Protein AF-A0A4Y2BKJ3-F1 (afdb_monomer_lite)

Radius of gyration: 18.7 Å; chains: 1; bounding box: 47×31×32 Å

Foldseek 3Di:
DDWDWDWDDDPDPTDIDIDDDDDDPDDDLDDDDPDDDDDNVLVLAQVVSSLVSQCPDPVCVVPDSVVSVVVSVVCVVPPPCNVVSHPND

Secondary structure (DSSP, 8-state):
--PEEEE--SSSSP-EEEES--------SSPPTTPPP-GGGGGSS-HHHHHHHHHTSGGGTTS-HHHHHHHHHHHHHH-HHHHHHTT--

pLDDT: mean 78.95, std 11.19, range [49.19, 94.69]

Structure (mmCIF, N/CA/C/O backbone):
data_AF-A0A4Y2BKJ3-F1
#
_entry.id   AF-A0A4Y2BKJ3-F1
#
loop_
_atom_site.group_PDB
_atom_site.id
_atom_site.type_symbol
_atom_site.label_atom_id
_atom_site.label_alt_id
_atom_site.label_comp_id
_atom_site.label_asym_id
_atom_site.label_entity_id
_atom_site.label_seq_id
_atom_site.pdbx_PDB_ins_code
_atom_site.Cartn_x
_atom_site.Cartn_y
_atom_site.Cartn_z
_atom_site.occupancy
_atom_site.B_iso_or_equiv
_atom_site.auth_seq_id
_atom_site.auth_comp_id
_atom_site.auth_asym_id
_atom_site.auth_atom_id
_atom_site.pdbx_PDB_model_num
ATOM 1 N N . MET A 1 1 ? 30.540 -5.161 17.308 1.00 51.84 1 MET A N 1
ATOM 2 C CA . MET A 1 1 ? 30.927 -5.368 15.894 1.00 51.84 1 MET A CA 1
ATOM 3 C C . MET A 1 1 ? 30.003 -4.536 15.026 1.00 51.84 1 MET A C 1
ATOM 5 O O . MET A 1 1 ? 28.808 -4.559 15.281 1.00 51.84 1 MET A O 1
ATOM 9 N N . GLY A 1 2 ? 30.531 -3.764 14.078 1.00 60.25 2 GLY A N 1
ATOM 10 C CA . GLY A 1 2 ? 29.727 -2.878 13.238 1.00 60.25 2 GLY A CA 1
ATOM 11 C C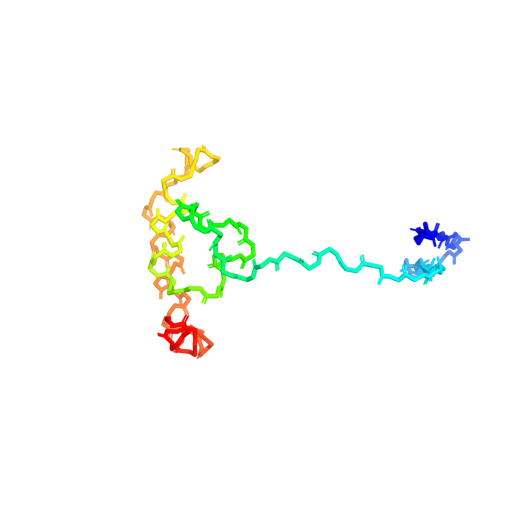 . GLY A 1 2 ? 30.433 -2.568 11.926 1.00 60.25 2 GLY A C 1
ATOM 12 O O . GLY A 1 2 ? 31.663 -2.580 11.860 1.00 60.25 2 GLY A O 1
ATOM 13 N N . ALA A 1 3 ? 29.638 -2.340 10.888 1.00 69.88 3 ALA A N 1
ATOM 14 C CA . ALA A 1 3 ? 30.121 -2.020 9.561 1.00 69.88 3 ALA A CA 1
ATOM 15 C C . ALA A 1 3 ? 30.602 -0.559 9.487 1.00 69.88 3 ALA A C 1
ATOM 17 O O . ALA A 1 3 ? 29.906 0.346 9.946 1.00 69.88 3 ALA A O 1
ATOM 18 N N . LYS A 1 4 ? 31.781 -0.322 8.902 1.00 71.94 4 LYS A N 1
ATOM 19 C CA . LYS A 1 4 ? 32.295 1.024 8.604 1.00 71.94 4 LYS A CA 1
ATOM 20 C C . LYS A 1 4 ? 32.071 1.346 7.134 1.00 71.94 4 LYS A C 1
ATOM 22 O O . LYS A 1 4 ? 32.497 0.579 6.271 1.00 71.94 4 LYS A O 1
ATOM 27 N N . VAL A 1 5 ? 31.426 2.477 6.868 1.00 75.38 5 VAL A N 1
ATOM 28 C CA . VAL A 1 5 ? 31.235 3.010 5.517 1.00 75.38 5 VAL A CA 1
ATOM 29 C C . VAL A 1 5 ? 32.379 3.970 5.216 1.00 75.38 5 VAL A C 1
ATOM 31 O O . VAL A 1 5 ? 32.635 4.883 5.998 1.00 75.38 5 VAL A O 1
ATOM 34 N N . VAL A 1 6 ? 33.076 3.746 4.106 1.00 78.88 6 VAL A N 1
ATOM 35 C CA . VAL A 1 6 ? 34.100 4.658 3.584 1.00 78.88 6 VAL A CA 1
ATOM 36 C C . VAL A 1 6 ? 33.603 5.219 2.260 1.00 78.88 6 VAL A C 1
ATOM 38 O O . VAL A 1 6 ? 33.220 4.448 1.377 1.00 78.88 6 VAL A O 1
ATOM 41 N N . ASP A 1 7 ? 33.597 6.544 2.155 1.00 76.06 7 ASP A N 1
ATOM 42 C CA . ASP A 1 7 ? 33.274 7.276 0.932 1.00 76.06 7 ASP A CA 1
ATOM 43 C C . ASP A 1 7 ? 34.549 7.506 0.110 1.00 76.06 7 ASP A C 1
ATOM 45 O O . ASP A 1 7 ? 35.608 7.808 0.669 1.00 76.06 7 ASP A O 1
ATOM 49 N N . PHE A 1 8 ? 34.457 7.355 -1.209 1.00 71.12 8 PHE A N 1
ATOM 50 C CA . PHE A 1 8 ? 35.559 7.635 -2.124 1.00 71.12 8 PHE A CA 1
ATOM 51 C C . PHE A 1 8 ? 35.238 8.897 -2.920 1.00 71.12 8 PHE A C 1
ATOM 53 O O . PHE A 1 8 ? 34.547 8.860 -3.938 1.00 71.12 8 PHE A O 1
ATOM 60 N N . SER A 1 9 ? 35.779 10.031 -2.479 1.00 66.12 9 SER A N 1
ATOM 61 C CA . SER A 1 9 ? 35.667 11.292 -3.204 1.00 66.12 9 SER A CA 1
ATOM 62 C C . SER A 1 9 ? 36.614 11.300 -4.406 1.00 66.12 9 SER A C 1
ATOM 64 O O . SER A 1 9 ? 37.833 11.395 -4.278 1.00 66.12 9 SER A O 1
ATOM 66 N N . GLY A 1 10 ? 36.056 11.194 -5.612 1.00 66.62 10 GLY A N 1
ATOM 67 C CA . GLY A 1 10 ? 36.862 11.287 -6.827 1.00 66.62 10 GLY A CA 1
ATOM 68 C C . GLY A 1 10 ? 36.070 11.116 -8.109 1.00 66.62 10 GLY A C 1
ATOM 69 O O . GLY A 1 10 ? 36.172 10.060 -8.717 1.00 66.62 10 GLY A O 1
ATOM 70 N N . GLY A 1 11 ? 35.298 12.139 -8.508 1.00 63.19 11 GLY A N 1
ATOM 71 C CA . GLY A 1 11 ? 34.771 12.394 -9.869 1.00 63.19 11 GLY A CA 1
ATOM 72 C C . GLY A 1 11 ? 34.003 11.279 -10.601 1.00 63.19 11 GLY A C 1
ATOM 73 O O . GLY A 1 11 ? 33.578 11.468 -11.736 1.00 63.19 11 GLY A O 1
ATOM 74 N N . ARG A 1 12 ? 33.853 10.111 -9.987 1.00 67.88 12 ARG A N 1
ATOM 75 C CA . ARG A 1 12 ? 33.212 8.904 -10.499 1.00 67.88 12 ARG A CA 1
ATOM 76 C C . ARG A 1 12 ? 31.806 8.801 -9.901 1.00 67.88 12 ARG A C 1
ATOM 78 O O . ARG A 1 12 ? 31.510 9.512 -8.938 1.00 67.88 12 ARG A O 1
ATOM 85 N N . PRO A 1 13 ? 30.934 7.934 -10.449 1.00 73.75 13 PRO A N 1
ATOM 86 C CA . PRO A 1 13 ? 29.648 7.637 -9.828 1.00 73.75 13 PRO A CA 1
ATOM 87 C C . PRO A 1 13 ? 29.830 7.325 -8.343 1.00 73.75 13 PRO A C 1
ATOM 89 O O . PRO A 1 13 ? 30.839 6.733 -7.966 1.00 73.75 13 PRO A O 1
ATOM 92 N N . TYR A 1 14 ? 28.879 7.749 -7.512 1.00 72.56 14 TYR A N 1
ATOM 93 C CA . TYR A 1 14 ? 28.966 7.597 -6.063 1.00 72.56 14 TYR A CA 1
ATOM 94 C C . TYR A 1 14 ? 29.182 6.125 -5.681 1.00 72.56 14 TYR A C 1
ATOM 96 O O . TYR A 1 14 ? 28.338 5.273 -5.965 1.00 72.56 14 TYR A O 1
ATOM 104 N N . VAL A 1 15 ? 30.321 5.830 -5.052 1.00 74.19 15 VAL A N 1
ATOM 105 C CA . VAL A 1 15 ? 30.668 4.495 -4.559 1.00 74.19 15 VAL A CA 1
ATOM 106 C C . VAL A 1 15 ? 31.116 4.623 -3.112 1.00 74.19 15 VAL A C 1
ATOM 108 O O . VAL A 1 15 ? 32.076 5.326 -2.812 1.00 74.19 15 VAL A O 1
ATOM 111 N N . PHE A 1 16 ? 30.467 3.870 -2.229 1.00 73.94 16 PHE A N 1
ATOM 112 C CA . PHE A 1 1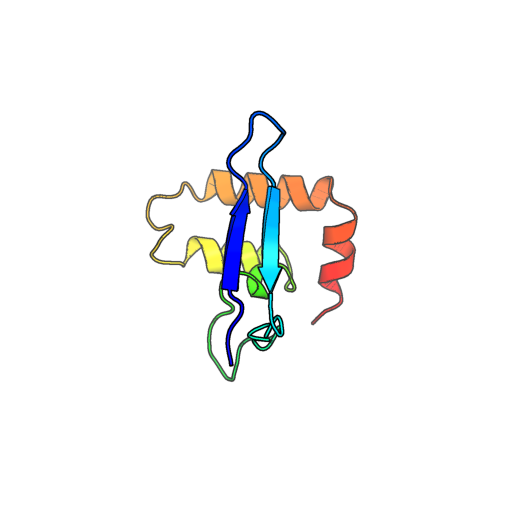6 ? 30.920 3.651 -0.862 1.00 73.94 16 PHE A CA 1
ATOM 113 C C . PHE A 1 16 ? 31.261 2.175 -0.666 1.00 73.94 16 PHE A C 1
ATOM 115 O O . PHE A 1 16 ? 30.654 1.291 -1.276 1.00 73.94 16 PHE A O 1
ATOM 122 N N . LYS A 1 17 ? 32.235 1.889 0.199 1.00 77.44 17 LYS A N 1
ATOM 123 C CA . LYS A 1 17 ? 32.601 0.515 0.567 1.00 77.44 17 LYS A CA 1
ATOM 124 C C . LYS A 1 17 ? 32.298 0.271 2.031 1.00 77.44 17 LYS A C 1
ATOM 126 O O . LYS A 1 17 ? 32.676 1.055 2.899 1.00 77.44 17 LYS A O 1
ATOM 131 N N . VAL A 1 18 ? 31.620 -0.841 2.286 1.00 78.25 18 VAL A N 1
ATOM 132 C CA . VAL A 1 18 ? 31.251 -1.285 3.627 1.00 78.25 18 VAL A CA 1
ATOM 133 C C . VAL A 1 18 ? 32.262 -2.333 4.090 1.00 78.25 18 VAL A C 1
ATOM 135 O O . VAL A 1 18 ? 32.414 -3.375 3.457 1.00 78.25 18 VAL A O 1
ATOM 138 N N . HIS A 1 19 ? 32.970 -2.053 5.183 1.00 76.56 19 HIS A N 1
ATOM 139 C CA . HIS A 1 19 ? 33.930 -2.967 5.806 1.00 76.56 19 HIS A CA 1
ATOM 140 C C . HIS A 1 19 ? 33.379 -3.535 7.119 1.00 76.56 19 HIS A C 1
ATOM 142 O O . HIS A 1 19 ? 32.910 -2.777 7.965 1.00 76.56 19 HIS A O 1
ATOM 148 N N . GLY A 1 20 ? 33.489 -4.853 7.316 1.00 76.38 20 GLY A N 1
ATOM 149 C CA . GLY A 1 20 ? 33.000 -5.569 8.502 1.00 76.38 20 GLY A CA 1
ATOM 150 C C . GLY A 1 20 ? 31.869 -6.549 8.175 1.00 76.38 20 GLY A C 1
ATOM 151 O O . GLY A 1 20 ? 31.584 -6.808 7.009 1.00 76.38 20 GLY A O 1
ATOM 152 N N . GLN A 1 21 ? 31.227 -7.106 9.204 1.00 76.88 21 GLN A N 1
ATOM 153 C CA . GLN A 1 21 ? 30.067 -7.981 9.033 1.00 76.88 21 GLN A CA 1
ATOM 154 C C . GLN A 1 21 ? 28.793 -7.140 8.903 1.00 76.88 21 GLN A C 1
ATOM 156 O O . GLN A 1 21 ? 28.492 -6.318 9.772 1.00 76.88 21 GLN A O 1
ATOM 161 N N . ILE A 1 22 ? 28.041 -7.353 7.822 1.00 69.81 22 ILE A N 1
ATOM 162 C CA . ILE A 1 22 ? 26.693 -6.800 7.685 1.00 69.81 22 ILE A CA 1
ATOM 163 C C . ILE A 1 22 ? 25.783 -7.621 8.597 1.00 69.81 22 ILE A C 1
ATOM 165 O O . ILE A 1 22 ? 25.404 -8.746 8.279 1.00 69.81 22 ILE A O 1
ATOM 169 N N . CYS A 1 23 ? 25.457 -7.068 9.760 1.00 64.69 23 CYS A N 1
ATOM 170 C CA . CYS A 1 23 ? 24.439 -7.636 10.629 1.00 64.69 23 CYS A CA 1
ATOM 171 C C . CYS A 1 23 ? 23.074 -7.127 10.160 1.00 64.69 23 CYS A C 1
ATOM 173 O O . CYS A 1 23 ? 22.736 -5.964 10.381 1.00 64.69 23 CYS A O 1
ATOM 175 N N . HIS A 1 24 ? 22.280 -7.985 9.520 1.00 63.12 24 HIS A N 1
ATOM 176 C CA . HIS A 1 24 ? 20.867 -7.687 9.315 1.00 63.12 24 HIS A CA 1
ATOM 177 C C . HIS A 1 24 ? 20.147 -7.805 10.655 1.00 63.12 24 HIS A C 1
ATOM 179 O O . HIS A 1 24 ? 20.207 -8.841 11.315 1.00 63.12 24 HIS A O 1
ATOM 185 N N . ARG A 1 25 ? 19.434 -6.752 11.060 1.00 61.94 25 ARG A N 1
ATOM 186 C CA . ARG A 1 25 ? 18.450 -6.870 12.134 1.00 61.94 25 ARG A CA 1
ATOM 187 C C . ARG A 1 25 ? 17.234 -7.585 11.548 1.00 61.94 25 ARG A C 1
ATOM 189 O O . ARG A 1 25 ? 16.318 -6.942 11.050 1.00 61.94 25 ARG A O 1
ATOM 196 N N . THR A 1 26 ? 17.267 -8.915 11.533 1.00 61.94 26 THR A N 1
ATOM 197 C CA . THR A 1 26 ? 16.131 -9.741 11.117 1.00 61.94 26 THR A CA 1
ATOM 198 C C . THR A 1 26 ? 15.012 -9.582 12.137 1.00 61.94 26 THR A C 1
ATOM 200 O O . THR A 1 26 ? 15.092 -10.088 13.255 1.00 61.94 26 THR A O 1
ATOM 203 N N . SER A 1 27 ? 13.986 -8.819 11.774 1.00 66.25 27 SER A N 1
ATOM 204 C CA . SER A 1 27 ? 12.712 -8.786 12.486 1.00 66.25 27 SER A CA 1
ATOM 205 C C . SER A 1 27 ? 11.845 -9.965 12.051 1.00 66.25 27 SER A C 1
ATOM 207 O O . SER A 1 27 ? 11.960 -10.435 10.918 1.00 66.25 27 SER A O 1
ATOM 209 N N . HIS A 1 28 ? 10.952 -10.420 12.931 1.00 71.19 28 HIS A N 1
ATOM 210 C CA . HIS A 1 28 ? 9.938 -11.396 12.544 1.00 71.19 28 HIS A CA 1
ATOM 211 C C . HIS A 1 28 ? 9.094 -10.835 11.396 1.00 71.19 28 HIS A C 1
ATOM 213 O O . HIS A 1 28 ? 8.674 -9.676 11.424 1.00 71.19 28 HIS A O 1
ATOM 219 N N . ILE A 1 29 ? 8.882 -11.660 10.373 1.00 73.50 29 ILE A N 1
ATOM 220 C CA . ILE A 1 29 ? 8.063 -11.304 9.212 1.00 73.50 29 ILE A CA 1
ATOM 221 C C . ILE A 1 29 ? 6.575 -11.244 9.584 1.00 73.50 29 ILE A C 1
ATOM 223 O O . ILE A 1 29 ? 5.828 -10.443 9.035 1.00 73.50 29 ILE A O 1
ATOM 227 N N . GLN A 1 30 ? 6.182 -12.036 10.583 1.00 70.75 30 GLN A N 1
ATOM 228 C CA . GLN A 1 30 ? 4.876 -11.987 11.226 1.00 70.75 30 GLN A CA 1
ATOM 229 C C . GLN A 1 30 ? 4.889 -10.994 12.388 1.00 70.75 30 GLN A C 1
ATOM 231 O O . GLN A 1 30 ? 5.924 -10.774 13.029 1.00 70.75 30 GLN A O 1
ATOM 236 N N . SER A 1 31 ? 3.731 -10.401 12.676 1.00 70.62 31 SER A N 1
ATOM 237 C CA . SER A 1 31 ? 3.590 -9.605 13.886 1.00 70.62 31 SER A CA 1
ATOM 238 C C . SER A 1 31 ? 3.682 -10.506 15.119 1.00 70.62 31 SER A C 1
ATOM 240 O O . SER A 1 31 ? 3.232 -11.651 15.130 1.00 70.62 31 SER A O 1
ATOM 242 N N . VAL A 1 32 ? 4.328 -10.003 16.166 1.00 71.94 32 VAL A N 1
ATOM 243 C CA . VAL A 1 32 ? 4.493 -10.746 17.417 1.00 71.94 32 VAL A CA 1
ATOM 244 C C . VAL A 1 32 ? 3.217 -10.582 18.247 1.00 71.94 32 VAL A C 1
ATOM 246 O O . VAL A 1 32 ? 2.774 -9.455 18.448 1.00 71.94 32 VAL A O 1
ATOM 249 N N . ASN A 1 33 ? 2.637 -11.703 18.696 1.00 67.06 33 ASN A N 1
ATOM 250 C CA . ASN A 1 33 ? 1.513 -11.847 19.637 1.00 67.06 33 ASN A CA 1
ATOM 251 C C . ASN A 1 33 ? 0.673 -10.579 19.891 1.00 67.06 33 ASN A C 1
ATOM 253 O O . ASN A 1 33 ? 0.892 -9.853 20.861 1.00 67.06 33 ASN A O 1
ATOM 257 N N . GLY A 1 34 ? -0.323 -10.346 19.031 1.00 71.19 34 GLY A N 1
ATOM 258 C CA . GLY A 1 34 ? -1.347 -9.311 19.225 1.00 71.19 34 GLY A CA 1
ATOM 259 C C . GLY A 1 34 ? -0.956 -7.902 18.775 1.00 71.19 34 GLY A C 1
ATOM 260 O O . GLY A 1 34 ? -1.790 -7.002 18.829 1.00 71.19 34 GLY A O 1
ATOM 261 N N . GLN A 1 35 ? 0.274 -7.693 18.302 1.00 80.00 35 GLN A N 1
ATOM 262 C CA . GLN A 1 35 ? 0.666 -6.425 17.688 1.00 80.00 35 GLN A CA 1
ATOM 263 C C . GLN A 1 35 ? 0.170 -6.340 16.241 1.00 80.00 35 GLN A C 1
ATOM 265 O O . GLN A 1 35 ? 0.171 -7.332 15.505 1.00 80.00 35 GLN A O 1
ATOM 270 N N . ALA A 1 36 ? -0.219 -5.137 15.816 1.00 78.75 36 ALA A N 1
ATOM 271 C CA . ALA A 1 36 ? -0.506 -4.875 14.413 1.00 78.75 36 ALA A CA 1
ATOM 272 C C . ALA A 1 36 ? 0.789 -4.996 13.582 1.00 78.75 36 ALA A C 1
ATOM 274 O O . ALA A 1 36 ? 1.841 -4.536 14.039 1.00 78.75 36 ALA A O 1
ATOM 275 N N . PRO A 1 37 ? 0.740 -5.589 12.376 1.00 83.00 37 PRO A N 1
ATOM 276 C CA . PRO A 1 37 ? 1.867 -5.598 11.451 1.00 83.00 37 PRO A CA 1
ATOM 277 C C . PRO A 1 37 ? 2.369 -4.180 11.152 1.00 83.00 37 PRO A C 1
ATOM 279 O O . PRO A 1 37 ? 1.575 -3.271 10.915 1.00 83.00 37 PRO A O 1
ATOM 282 N N . GLN A 1 38 ? 3.688 -3.987 11.129 1.00 81.81 38 GLN A N 1
ATOM 283 C CA . GLN A 1 38 ? 4.314 -2.691 10.862 1.00 81.81 38 GLN A CA 1
ATOM 284 C C . GLN A 1 38 ? 5.318 -2.755 9.709 1.00 81.81 38 GLN A C 1
ATOM 286 O O . GLN A 1 38 ? 6.017 -3.751 9.507 1.00 81.81 38 GLN A O 1
ATOM 291 N N . TYR A 1 39 ? 5.439 -1.641 8.983 1.00 82.56 39 TYR A N 1
ATOM 292 C CA . TYR A 1 39 ? 6.442 -1.426 7.936 1.00 82.56 39 TYR A CA 1
ATOM 293 C C . TYR A 1 39 ? 6.501 -2.579 6.918 1.00 82.56 39 TYR A C 1
ATOM 295 O O . TYR A 1 39 ? 5.545 -2.804 6.178 1.00 82.56 39 TYR A O 1
ATOM 303 N N . ALA A 1 40 ? 7.618 -3.314 6.887 1.00 81.94 40 ALA A N 1
ATOM 304 C CA . ALA A 1 40 ? 7.871 -4.410 5.962 1.00 81.94 40 ALA A CA 1
ATOM 305 C C . ALA A 1 40 ? 6.842 -5.550 6.082 1.00 81.94 40 ALA A C 1
ATOM 307 O O . ALA A 1 40 ? 6.532 -6.205 5.090 1.00 81.94 40 ALA A O 1
ATOM 308 N N . GLN A 1 41 ? 6.269 -5.748 7.273 1.00 83.31 41 GLN A N 1
ATOM 309 C CA . GLN A 1 41 ? 5.279 -6.797 7.533 1.00 83.31 41 GLN A CA 1
ATOM 310 C C . GLN A 1 41 ? 3.969 -6.559 6.760 1.00 83.31 41 GLN A C 1
ATOM 312 O O . GLN A 1 41 ? 3.238 -7.496 6.465 1.00 83.31 41 GLN A O 1
ATOM 317 N N . LEU A 1 42 ? 3.683 -5.315 6.363 1.00 85.50 42 LEU A N 1
ATOM 318 C CA . LEU A 1 42 ? 2.501 -4.977 5.564 1.00 85.50 42 LEU A CA 1
ATOM 319 C C . LEU A 1 42 ? 2.626 -5.375 4.084 1.00 85.50 42 LEU A C 1
ATOM 321 O O . LEU A 1 42 ? 1.676 -5.190 3.330 1.00 85.50 42 LEU A O 1
ATOM 325 N N . TYR A 1 43 ? 3.788 -5.861 3.637 1.00 79.38 43 TYR A N 1
ATOM 326 C CA . TYR A 1 43 ? 3.991 -6.324 2.256 1.00 79.38 43 TYR A CA 1
ATOM 327 C C . TYR A 1 43 ? 3.863 -7.839 2.097 1.00 79.38 43 TYR A C 1
ATOM 329 O O . TYR A 1 43 ? 3.930 -8.336 0.979 1.00 79.38 43 TYR A O 1
ATOM 337 N N . VAL A 1 44 ? 3.707 -8.566 3.204 1.00 78.75 44 VAL A N 1
ATOM 338 C CA . VAL A 1 44 ? 3.646 -10.037 3.222 1.00 78.75 44 VAL A CA 1
ATOM 339 C C . VAL A 1 44 ? 2.274 -10.573 3.626 1.00 78.75 44 VAL A C 1
ATOM 341 O O . VAL A 1 44 ? 2.079 -11.782 3.637 1.00 78.75 44 VAL A O 1
ATOM 344 N N . ILE A 1 45 ? 1.337 -9.683 3.951 1.00 81.00 45 ILE A N 1
ATOM 345 C CA . ILE A 1 45 ? -0.066 -9.999 4.23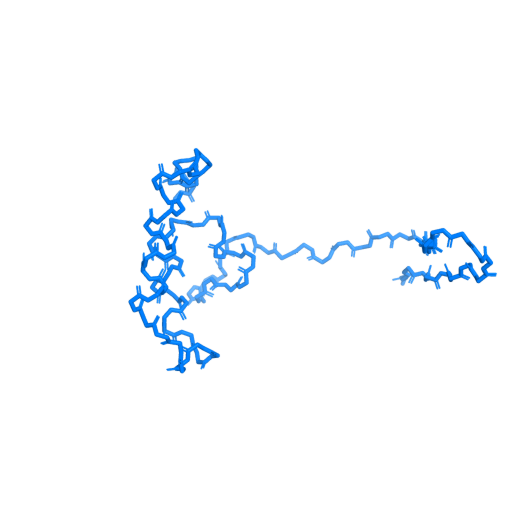8 1.00 81.00 45 ILE A CA 1
ATOM 346 C C . ILE A 1 45 ? -0.944 -9.612 3.043 1.00 81.00 45 ILE A C 1
ATOM 348 O O . ILE A 1 45 ? -0.484 -8.928 2.125 1.00 81.00 45 ILE A O 1
ATOM 352 N N . ASP A 1 46 ? -2.214 -10.020 3.067 1.00 85.31 46 ASP A N 1
ATOM 353 C CA . ASP A 1 46 ? -3.181 -9.635 2.037 1.00 85.31 46 ASP A CA 1
ATOM 354 C C . ASP A 1 46 ? -3.231 -8.109 1.863 1.00 85.31 46 ASP A C 1
ATOM 356 O O . ASP A 1 46 ? -3.229 -7.347 2.836 1.00 85.31 46 ASP A O 1
ATOM 360 N N . SER A 1 47 ? -3.272 -7.649 0.613 1.00 84.88 47 SER A N 1
ATOM 361 C CA . SER A 1 47 ? -3.141 -6.223 0.323 1.00 84.88 47 SER A CA 1
ATOM 362 C C . SER A 1 47 ? -4.342 -5.402 0.825 1.00 84.88 47 SER A C 1
ATOM 364 O O . SER A 1 47 ? -4.144 -4.253 1.231 1.00 84.88 47 SER A O 1
ATOM 366 N N . THR A 1 48 ? -5.544 -6.001 0.940 1.00 87.44 48 THR A N 1
ATOM 367 C CA . THR A 1 48 ? -6.703 -5.361 1.610 1.00 87.44 48 THR A CA 1
ATOM 368 C C . THR A 1 48 ? -6.357 -5.072 3.045 1.00 87.44 48 THR A C 1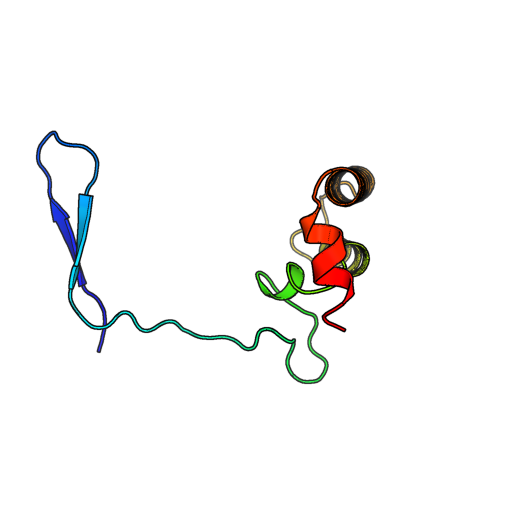
ATOM 370 O O . THR A 1 48 ? -6.444 -3.937 3.500 1.00 87.44 48 THR A O 1
ATOM 373 N N . GLN A 1 49 ? -5.914 -6.115 3.741 1.00 87.88 49 GLN A N 1
ATOM 374 C CA . GLN A 1 49 ? -5.641 -6.059 5.163 1.00 87.88 49 GLN A CA 1
ATOM 375 C C . GLN A 1 49 ? -4.520 -5.055 5.441 1.00 87.88 49 GLN A C 1
ATOM 377 O O . GLN A 1 49 ? -4.587 -4.260 6.376 1.00 87.88 49 GLN A O 1
ATOM 382 N N . ALA A 1 50 ? -3.503 -5.035 4.581 1.00 88.81 50 ALA A N 1
ATOM 383 C CA . ALA A 1 50 ? -2.430 -4.065 4.658 1.00 88.81 50 ALA A CA 1
ATOM 384 C C . ALA A 1 50 ? -2.926 -2.622 4.460 1.00 88.81 50 ALA A C 1
ATOM 386 O O . ALA A 1 50 ? -2.415 -1.705 5.103 1.00 88.81 50 ALA A O 1
ATOM 387 N N . THR A 1 51 ? -3.899 -2.399 3.578 1.00 91.00 51 THR A N 1
ATOM 388 C CA . THR A 1 51 ? -4.504 -1.080 3.338 1.00 91.00 51 THR A CA 1
ATOM 389 C C . THR A 1 51 ? -5.360 -0.638 4.519 1.00 91.00 51 THR A C 1
ATOM 391 O O . THR A 1 51 ? -5.189 0.482 4.993 1.00 91.00 51 THR A O 1
ATOM 394 N N . GLU A 1 52 ? -6.167 -1.531 5.090 1.00 90.12 52 GLU A N 1
ATOM 395 C CA . GLU A 1 52 ? -6.941 -1.270 6.311 1.00 90.12 52 GLU A CA 1
ATOM 396 C C . GLU A 1 52 ? -6.036 -0.871 7.484 1.00 90.12 52 GLU A C 1
ATOM 398 O O . GLU A 1 52 ? -6.296 0.117 8.173 1.00 90.12 52 GLU A O 1
ATOM 403 N N . ILE A 1 53 ? -4.925 -1.587 7.690 1.00 90.19 53 ILE A N 1
ATOM 404 C CA . ILE A 1 53 ? -3.957 -1.236 8.737 1.00 90.19 53 ILE A CA 1
ATOM 405 C C . ILE A 1 53 ? -3.336 0.139 8.458 1.00 90.19 53 ILE A C 1
ATOM 407 O O . ILE A 1 53 ? -3.178 0.939 9.380 1.00 90.19 53 ILE A O 1
ATOM 411 N N . ARG A 1 54 ? -3.007 0.449 7.195 1.00 90.62 54 ARG A N 1
ATOM 412 C CA . ARG A 1 54 ? -2.451 1.758 6.815 1.00 90.62 54 ARG A CA 1
ATOM 413 C C . ARG A 1 54 ? -3.442 2.891 7.040 1.00 90.62 54 ARG A C 1
ATOM 415 O O . ARG A 1 54 ? -3.013 3.932 7.527 1.00 90.62 54 ARG A O 1
ATOM 422 N N . VAL A 1 55 ? -4.720 2.708 6.717 1.00 91.56 55 VAL A N 1
ATOM 423 C CA . VAL A 1 55 ? -5.767 3.721 6.925 1.00 91.56 55 VAL A CA 1
ATOM 424 C C . VAL A 1 55 ? -5.921 4.054 8.409 1.00 91.56 55 VAL A C 1
ATOM 426 O O . VAL A 1 55 ? -6.061 5.218 8.765 1.00 91.56 55 VAL A O 1
ATOM 429 N N . ASN A 1 56 ? -5.816 3.051 9.281 1.00 89.94 56 ASN A N 1
ATOM 430 C CA . ASN A 1 56 ? -5.919 3.237 10.729 1.00 89.94 56 ASN A CA 1
ATOM 431 C C . ASN A 1 56 ? -4.605 3.690 11.396 1.00 89.94 56 ASN A C 1
ATOM 433 O O . ASN A 1 56 ? -4.563 3.890 12.610 1.00 89.94 56 ASN A O 1
ATOM 437 N N . HIS A 1 57 ? -3.513 3.836 10.640 1.00 90.06 57 HIS A N 1
ATOM 438 C CA . HIS A 1 57 ? -2.221 4.209 11.203 1.00 90.06 57 HIS A CA 1
ATOM 439 C C . HIS A 1 57 ? -2.152 5.727 11.466 1.00 90.06 57 HIS A C 1
ATOM 441 O O . HIS A 1 57 ? -2.385 6.501 10.536 1.00 90.06 57 HIS A O 1
ATOM 447 N N . PRO A 1 58 ? -1.723 6.190 12.661 1.00 91.00 58 PRO A N 1
ATOM 448 C CA . PRO A 1 58 ? -1.700 7.619 13.005 1.00 91.00 58 PRO A CA 1
ATOM 449 C C . PRO A 1 58 ? -0.924 8.500 12.016 1.00 91.00 58 PRO A C 1
ATOM 451 O O . PRO A 1 58 ? -1.327 9.616 11.713 1.00 91.00 58 PRO A O 1
ATOM 454 N N . ALA A 1 59 ? 0.172 7.987 11.447 1.00 89.44 59 ALA A N 1
ATOM 455 C CA . ALA A 1 59 ? 0.948 8.726 10.442 1.00 89.44 59 ALA A CA 1
ATOM 456 C C . ALA A 1 59 ? 0.170 9.029 9.143 1.00 89.44 59 ALA A C 1
ATOM 458 O O . ALA A 1 59 ? 0.571 9.913 8.392 1.00 89.44 59 ALA A O 1
ATOM 459 N N . ASN A 1 60 ? -0.930 8.315 8.889 1.00 90.31 60 ASN A N 1
ATOM 460 C CA . ASN A 1 60 ? -1.754 8.445 7.691 1.00 90.31 60 ASN A CA 1
ATOM 461 C C . ASN A 1 60 ? -3.102 9.126 7.970 1.00 90.31 60 ASN A C 1
ATOM 463 O O . ASN A 1 60 ? -3.963 9.128 7.098 1.00 90.31 60 ASN A O 1
ATOM 467 N N . GLU A 1 61 ? -3.295 9.742 9.141 1.00 91.81 61 GLU A N 1
ATOM 468 C CA . GLU A 1 61 ? -4.556 10.405 9.518 1.00 91.81 61 GLU A CA 1
ATOM 469 C C . GLU A 1 61 ? -5.024 11.443 8.479 1.00 91.81 61 GLU A C 1
ATOM 471 O O . GLU A 1 61 ? -6.216 11.617 8.240 1.00 91.81 61 GLU A O 1
ATOM 476 N N . LYS A 1 62 ? -4.077 12.117 7.815 1.00 94.62 62 LYS A N 1
ATOM 477 C CA . LYS A 1 62 ? -4.355 13.121 6.773 1.00 94.62 62 LYS A CA 1
ATOM 478 C C . LYS A 1 62 ? -4.447 12.539 5.361 1.00 94.62 62 LYS A C 1
ATOM 480 O O . LYS A 1 62 ? -4.681 13.285 4.410 1.00 94.62 62 LYS A O 1
ATOM 485 N N . CYS A 1 63 ? -4.200 11.244 5.188 1.00 92.50 63 CYS A N 1
ATOM 486 C CA . CYS A 1 63 ? -4.248 10.609 3.880 1.00 92.50 63 CYS A CA 1
ATOM 487 C C . CYS A 1 63 ? -5.696 10.452 3.414 1.00 92.50 63 CYS A C 1
ATO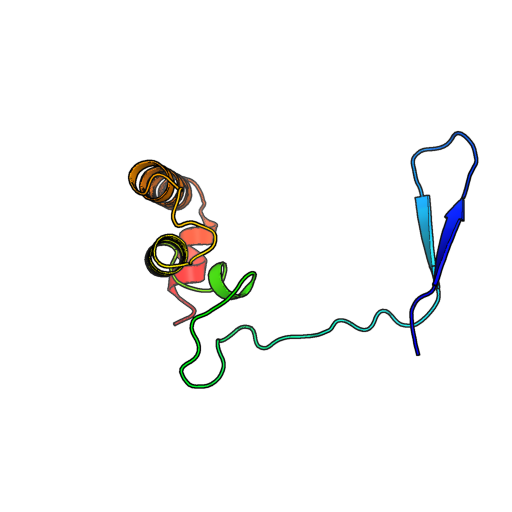M 489 O O . CYS A 1 63 ? -6.595 10.112 4.179 1.00 92.50 63 CYS A O 1
ATOM 491 N N . ASN A 1 64 ? -5.925 10.664 2.119 1.00 94.56 64 ASN A N 1
ATOM 492 C CA . ASN A 1 64 ? -7.231 10.412 1.532 1.00 94.56 64 ASN A CA 1
ATOM 493 C C . ASN A 1 64 ? -7.431 8.903 1.355 1.00 94.56 64 ASN A C 1
ATOM 495 O O . ASN A 1 64 ? -6.766 8.274 0.531 1.00 94.56 64 ASN A O 1
ATOM 499 N N . ILE A 1 65 ? -8.385 8.352 2.102 1.00 92.44 65 ILE A N 1
ATOM 500 C CA . ILE A 1 65 ? -8.709 6.921 2.112 1.00 92.44 65 ILE A CA 1
ATOM 501 C C . ILE A 1 65 ? -9.050 6.418 0.704 1.00 92.44 65 ILE A C 1
ATOM 503 O O . ILE A 1 65 ? -8.553 5.378 0.290 1.00 92.44 65 ILE A O 1
ATOM 507 N N . ARG A 1 66 ? -9.781 7.207 -0.097 1.00 94.19 66 ARG A N 1
ATOM 508 C CA . ARG A 1 66 ? -10.145 6.815 -1.470 1.00 94.19 66 ARG A CA 1
ATOM 509 C C . ARG A 1 66 ? -8.924 6.620 -2.363 1.00 94.19 66 ARG A C 1
ATOM 511 O O . ARG A 1 66 ? -8.937 5.749 -3.222 1.00 94.19 66 ARG A O 1
ATOM 518 N N . ILE A 1 67 ? -7.880 7.428 -2.171 1.00 94.56 67 ILE A N 1
ATOM 519 C CA . ILE A 1 67 ? -6.638 7.300 -2.942 1.00 94.56 67 ILE A CA 1
ATOM 520 C C . ILE A 1 67 ? -5.900 6.024 -2.528 1.00 94.56 67 ILE A C 1
ATOM 522 O O . ILE A 1 67 ? -5.403 5.308 -3.393 1.00 94.56 67 ILE A O 1
ATOM 526 N N . LEU A 1 68 ? -5.852 5.714 -1.229 1.00 91.12 68 LEU A N 1
ATOM 527 C CA . LEU A 1 68 ? -5.236 4.480 -0.732 1.00 91.12 68 LEU A CA 1
ATOM 528 C C . LEU A 1 68 ? -5.939 3.236 -1.295 1.00 91.12 68 LEU A C 1
ATOM 530 O O . LEU A 1 68 ? -5.262 2.342 -1.799 1.00 91.12 68 LEU A O 1
ATOM 534 N N . ASP A 1 69 ? -7.272 3.229 -1.302 1.00 91.50 69 ASP A N 1
ATOM 535 C CA . ASP A 1 69 ? -8.068 2.134 -1.867 1.00 91.50 69 ASP A CA 1
ATOM 536 C C . ASP A 1 69 ? -7.852 1.985 -3.379 1.00 91.50 69 ASP A C 1
ATOM 538 O O . ASP A 1 69 ? -7.717 0.875 -3.893 1.00 91.50 69 ASP A O 1
ATOM 542 N N . GLN A 1 70 ? -7.775 3.099 -4.115 1.00 94.69 70 GLN A N 1
ATOM 543 C CA . GLN A 1 70 ? -7.490 3.075 -5.552 1.00 94.69 70 GLN A CA 1
ATOM 544 C C . GLN A 1 70 ? -6.094 2.524 -5.857 1.00 94.69 70 GLN A C 1
ATOM 546 O O . GLN A 1 70 ? -5.933 1.771 -6.817 1.00 94.69 70 GLN A O 1
ATOM 551 N N . ILE A 1 71 ? -5.092 2.882 -5.049 1.00 91.38 71 ILE A N 1
ATOM 552 C CA . ILE A 1 71 ? -3.728 2.364 -5.186 1.00 91.38 71 ILE A CA 1
ATOM 553 C C . ILE A 1 71 ? -3.711 0.853 -4.937 1.00 91.38 71 ILE A C 1
ATOM 555 O O . ILE A 1 71 ? -3.118 0.114 -5.722 1.00 91.38 71 ILE A O 1
ATOM 559 N N . ASP A 1 72 ? -4.372 0.382 -3.879 1.00 90.00 72 ASP A N 1
ATOM 560 C CA . ASP A 1 72 ? -4.477 -1.048 -3.586 1.00 90.00 72 ASP A CA 1
ATOM 561 C C . ASP A 1 72 ? -5.179 -1.812 -4.716 1.00 90.00 72 ASP A C 1
ATOM 563 O O . ASP A 1 72 ? -4.645 -2.806 -5.214 1.00 90.00 72 ASP A O 1
ATOM 567 N N . LEU A 1 73 ? -6.322 -1.309 -5.192 1.00 91.38 73 LEU A N 1
ATOM 568 C CA . LEU A 1 73 ? -7.047 -1.907 -6.311 1.00 91.38 73 LEU A CA 1
ATOM 569 C C . LEU A 1 73 ? -6.170 -2.000 -7.566 1.00 91.38 73 LEU A C 1
ATOM 571 O O . LEU A 1 73 ? -6.110 -3.056 -8.198 1.00 91.38 73 LEU A O 1
ATOM 575 N N . PHE A 1 74 ? -5.455 -0.923 -7.896 1.00 92.38 74 PHE A N 1
ATOM 576 C CA . PHE A 1 74 ? -4.530 -0.894 -9.024 1.00 92.38 74 PHE A CA 1
ATOM 577 C C . PHE A 1 74 ? -3.440 -1.964 -8.883 1.00 92.38 74 PHE A C 1
ATOM 579 O O . PHE A 1 74 ? -3.175 -2.713 -9.827 1.00 92.38 74 PHE A O 1
ATOM 586 N N . PHE A 1 75 ? -2.833 -2.089 -7.699 1.00 87.12 75 PHE A N 1
ATOM 587 C CA . PHE A 1 75 ? -1.823 -3.115 -7.463 1.00 87.12 75 PHE A CA 1
ATOM 588 C C . PHE A 1 75 ? -2.392 -4.520 -7.619 1.00 87.12 75 PHE A C 1
ATOM 590 O O . PHE A 1 75 ? -1.759 -5.336 -8.278 1.00 87.12 75 PHE A O 1
ATOM 597 N N . ARG A 1 76 ? -3.583 -4.818 -7.101 1.00 86.31 76 ARG A N 1
ATOM 598 C CA . ARG A 1 76 ? -4.179 -6.153 -7.273 1.00 86.31 76 ARG A CA 1
ATOM 599 C C . ARG A 1 76 ? -4.488 -6.497 -8.719 1.00 86.31 76 ARG A C 1
ATOM 601 O O . ARG A 1 76 ? -4.312 -7.633 -9.135 1.00 86.31 76 ARG A O 1
ATOM 608 N N . GLN A 1 77 ? -4.951 -5.521 -9.492 1.00 89.88 77 GLN A N 1
ATOM 609 C CA . GLN A 1 77 ? -5.326 -5.745 -10.886 1.00 89.88 77 GLN A CA 1
ATOM 610 C C . GLN A 1 77 ? -4.114 -5.977 -11.792 1.00 89.88 77 GLN A C 1
ATOM 612 O O . GLN A 1 77 ? -4.217 -6.702 -12.781 1.00 89.88 77 GLN A O 1
ATOM 617 N N . HIS A 1 78 ? -2.970 -5.367 -11.474 1.00 89.19 78 HIS A N 1
ATOM 618 C CA . HIS A 1 78 ? -1.820 -5.338 -12.381 1.00 89.19 78 HIS A CA 1
ATOM 619 C C . HIS A 1 78 ? -0.574 -6.059 -11.858 1.00 89.19 78 HIS A C 1
ATOM 621 O O . HIS A 1 78 ? 0.291 -6.439 -12.650 1.00 89.19 78 HIS A O 1
ATOM 627 N N . ASN A 1 79 ? -0.455 -6.280 -10.549 1.00 84.88 79 ASN A N 1
ATOM 628 C CA . ASN A 1 79 ? 0.699 -6.941 -9.954 1.00 84.88 79 ASN A CA 1
ATOM 629 C C . ASN A 1 79 ? 0.421 -8.432 -9.744 1.00 84.88 79 ASN A C 1
ATOM 631 O O . ASN A 1 79 ? -0.215 -8.812 -8.764 1.00 84.88 79 ASN A O 1
ATOM 635 N N . ARG A 1 80 ? 0.995 -9.291 -10.594 1.00 82.06 80 ARG A N 1
ATOM 636 C CA . ARG A 1 80 ? 0.920 -10.760 -10.447 1.00 82.06 80 ARG A CA 1
ATOM 637 C C . ARG A 1 80 ? 1.422 -11.273 -9.094 1.00 82.06 80 ARG A C 1
ATOM 639 O O . ARG A 1 80 ? 1.033 -12.353 -8.669 1.00 82.06 80 ARG A O 1
ATOM 646 N N . LEU A 1 81 ? 2.298 -10.526 -8.418 1.00 78.69 81 LEU A N 1
ATOM 647 C CA . LEU A 1 81 ? 2.786 -10.916 -7.096 1.00 78.69 81 LEU A CA 1
ATOM 648 C C . LEU A 1 81 ? 1.711 -10.751 -6.019 1.00 78.69 81 LEU A C 1
ATOM 650 O O . LEU A 1 81 ? 1.754 -11.472 -5.028 1.00 78.69 81 LEU A O 1
ATOM 654 N N . SER A 1 82 ? 0.737 -9.855 -6.204 1.00 75.94 82 SER A N 1
ATOM 655 C CA . SER A 1 82 ? -0.347 -9.660 -5.230 1.00 75.94 82 SER A CA 1
ATOM 656 C C . SER A 1 82 ? -1.124 -10.958 -4.968 1.00 75.94 82 SER A C 1
ATOM 658 O O . SER A 1 82 ? -1.411 -11.272 -3.814 1.00 75.94 82 SER A O 1
ATOM 660 N N . ASP A 1 83 ? -1.325 -11.783 -6.001 1.00 73.00 83 ASP A N 1
ATOM 661 C CA . ASP A 1 83 ? -1.944 -13.107 -5.884 1.00 73.00 83 ASP A CA 1
ATOM 662 C C . ASP A 1 83 ? -1.099 -14.087 -5.056 1.00 73.00 83 ASP A C 1
ATOM 664 O O . ASP A 1 83 ? -1.639 -14.909 -4.314 1.00 73.00 83 ASP A O 1
ATOM 668 N N . THR A 1 84 ? 0.232 -13.993 -5.143 1.00 73.69 84 THR A N 1
ATOM 669 C CA . THR A 1 84 ? 1.147 -14.903 -4.431 1.00 73.69 84 THR A CA 1
ATOM 670 C C . THR A 1 84 ? 1.172 -14.653 -2.923 1.00 73.69 84 THR A C 1
ATOM 672 O O . THR A 1 84 ? 1.292 -15.599 -2.147 1.00 73.69 84 TH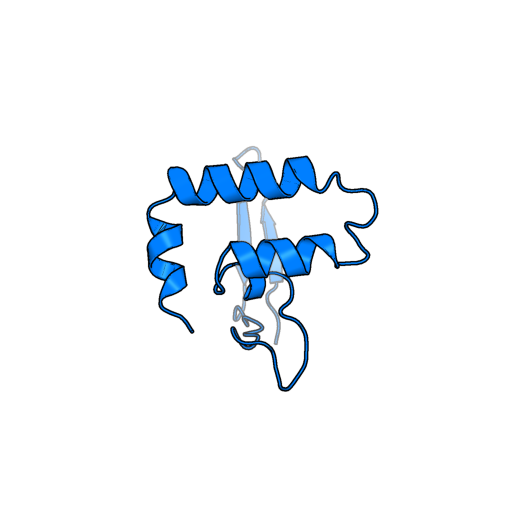R A O 1
ATOM 675 N N . TYR A 1 85 ? 0.978 -13.403 -2.489 1.00 68.06 85 TYR A N 1
ATOM 676 C CA . TYR A 1 85 ? 0.946 -13.053 -1.065 1.00 68.06 85 TYR A CA 1
ATOM 677 C C . TYR A 1 85 ? -0.376 -13.434 -0.384 1.00 68.06 85 TYR A C 1
ATOM 679 O O . TYR A 1 85 ? -0.410 -13.594 0.833 1.00 68.06 85 TYR A O 1
ATOM 687 N N . ARG A 1 86 ? -1.446 -13.690 -1.151 1.00 63.62 86 ARG A N 1
ATOM 688 C CA . ARG A 1 86 ? -2.740 -14.153 -0.617 1.00 63.62 86 ARG A CA 1
ATOM 689 C C . ARG A 1 86 ? -2.664 -15.535 0.049 1.00 63.62 86 ARG A C 1
ATOM 691 O O . ARG A 1 86 ? -3.560 -15.905 0.803 1.00 63.62 86 ARG A O 1
ATOM 698 N N . MET A 1 87 ? -1.612 -16.304 -0.244 1.00 55.50 87 MET A N 1
ATOM 699 C CA . MET A 1 87 ? -1.390 -17.657 0.276 1.00 55.50 87 MET A CA 1
ATOM 700 C C . MET A 1 87 ? -0.600 -17.703 1.594 1.00 55.50 87 MET A C 1
ATOM 702 O O . MET A 1 87 ? -0.553 -18.759 2.216 1.00 55.50 87 MET A O 1
ATOM 706 N N . LEU A 1 88 ? -0.001 -16.593 2.043 1.00 54.41 88 LEU A N 1
ATOM 707 C CA . LEU A 1 88 ? 0.857 -16.535 3.241 1.00 54.41 88 LEU A CA 1
ATOM 708 C C . LEU A 1 88 ? 0.069 -16.322 4.551 1.00 54.41 88 LEU A C 1
ATOM 710 O O . LEU A 1 88 ? 0.524 -15.606 5.443 1.00 54.41 88 LEU A O 1
ATOM 714 N N . ARG A 1 89 ? -1.121 -16.923 4.650 1.00 49.19 89 ARG A N 1
ATOM 715 C CA . ARG A 1 89 ? -2.007 -16.793 5.815 1.00 49.19 89 ARG A CA 1
ATOM 716 C C . ARG A 1 89 ? -1.478 -17.527 7.044 1.00 49.19 89 ARG A C 1
ATOM 718 O O . ARG A 1 89 ? -0.999 -18.670 6.884 1.00 49.19 89 ARG A O 1
#

Sequence (89 aa):
MGAKVVDFSGGRPYVFKVHGQICHRTSHIQSVNGQAPQYAQLYVIDSTQATEIRVNHPANEKCNIRILDQIDLFFRQHNRLSDTYRMLR

Organism: Araneus ventricosus (NCBI:txid182803)